Protein AF-A0A944V9N3-F1 (afdb_monomer_lite)

Radius of gyration: 13.25 Å; chains: 1; bounding box: 29×28×30 Å

Foldseek 3Di:
DVLCVVVVQDKDKDACDPVPVVPQVVVVHRIDIDDDDDPPDDPVVVVSVVVSVCVVPVD

Sequence (59 aa):
VSALNQRGIRTHVRKADYFSGNILDPLEMDSCIRTSFCHYNTKAEVLTLLKALAEITQA

Secondary structure (DSSP, 8-state):
-HHHHTTT---EEEESSTTTHHHHGGGT-SEEEE----TT--HHHHHHHHHHHHHHH--

pLDDT: mean 95.48, std 5.49, range [57.44, 98.31]

Structure (mmCIF, N/CA/C/O backbone):
data_AF-A0A944V9N3-F1
#
_entry.id   AF-A0A944V9N3-F1
#
loop_
_atom_site.group_PDB
_atom_site.id
_atom_site.type_symbol
_atom_site.label_atom_id
_atom_site.label_alt_id
_atom_site.label_comp_id
_atom_site.label_asym_id
_atom_site.label_entity_id
_atom_site.label_seq_id
_atom_site.pdbx_PDB_ins_code
_atom_site.Cartn_x
_atom_site.Cartn_y
_atom_site.Cartn_z
_atom_site.occupancy
_atom_site.B_iso_or_equiv
_atom_site.auth_seq_id
_atom_site.auth_comp_id
_atom_site.auth_asym_id
_atom_site.auth_atom_id
_atom_site.pdbx_PDB_model_num
ATOM 1 N N . VAL A 1 1 ? -6.845 -4.138 -7.767 1.00 85.94 1 VAL A N 1
ATOM 2 C CA . VAL A 1 1 ? -7.071 -2.954 -6.889 1.00 85.94 1 VAL A CA 1
ATOM 3 C C . VAL A 1 1 ? -8.535 -2.582 -6.676 1.00 85.94 1 VAL A C 1
ATOM 5 O O . VAL A 1 1 ? -8.834 -1.974 -5.657 1.00 85.94 1 VAL A O 1
ATOM 8 N N . SER A 1 2 ? -9.460 -2.937 -7.577 1.00 90.88 2 SER A N 1
ATOM 9 C CA . SER A 1 2 ? -10.885 -2.563 -7.488 1.00 90.88 2 SER A CA 1
ATOM 10 C C . SER A 1 2 ? -11.545 -2.907 -6.144 1.00 90.88 2 SER A C 1
ATOM 12 O O . SER A 1 2 ? -12.200 -2.047 -5.565 1.00 90.88 2 SER A O 1
ATOM 14 N N . ALA A 1 3 ? -11.311 -4.109 -5.610 1.00 93.31 3 ALA A N 1
ATOM 15 C CA . ALA A 1 3 ? -11.906 -4.566 -4.349 1.00 93.31 3 ALA A CA 1
ATOM 16 C C . ALA A 1 3 ? -11.495 -3.735 -3.113 1.00 93.31 3 ALA A C 1
ATOM 18 O O . ALA A 1 3 ? -12.293 -3.572 -2.189 1.00 93.31 3 ALA A O 1
ATOM 19 N N . LEU A 1 4 ? -10.271 -3.192 -3.099 1.00 94.50 4 LEU A N 1
ATOM 20 C CA . LEU A 1 4 ? -9.791 -2.292 -2.041 1.00 94.50 4 LEU A CA 1
ATOM 21 C C . LEU A 1 4 ? -10.341 -0.874 -2.239 1.00 94.50 4 LEU A C 1
ATOM 23 O O . LEU A 1 4 ? -10.820 -0.263 -1.287 1.00 94.50 4 LEU A O 1
ATOM 27 N N . ASN A 1 5 ? -10.371 -0.387 -3.484 1.00 93.81 5 ASN A N 1
ATOM 28 C CA . ASN A 1 5 ? -10.923 0.931 -3.805 1.00 93.81 5 ASN A CA 1
ATOM 29 C C . ASN A 1 5 ? -12.414 1.045 -3.439 1.00 93.81 5 ASN A C 1
ATOM 31 O O . ASN A 1 5 ? -12.828 2.074 -2.914 1.00 93.81 5 ASN A O 1
ATOM 35 N N . GLN A 1 6 ? -13.209 -0.007 -3.663 1.00 94.69 6 GLN A N 1
ATOM 36 C CA . GLN A 1 6 ? -14.626 -0.055 -3.263 1.00 94.69 6 GLN A CA 1
ATOM 37 C C . GLN A 1 6 ? -14.822 0.059 -1.744 1.00 94.69 6 GLN A C 1
ATOM 39 O O . GLN A 1 6 ? -15.841 0.569 -1.293 1.00 94.69 6 GLN A O 1
ATOM 44 N N . ARG A 1 7 ? -13.828 -0.366 -0.956 1.00 93.81 7 ARG A N 1
ATOM 45 C CA . ARG A 1 7 ? -13.794 -0.234 0.509 1.00 93.81 7 ARG A CA 1
ATOM 46 C C . ARG A 1 7 ? -13.185 1.098 0.975 1.00 93.81 7 ARG A C 1
ATOM 48 O O . ARG A 1 7 ? -12.888 1.258 2.153 1.00 93.81 7 ARG A O 1
ATOM 55 N N . GLY A 1 8 ? -12.948 2.041 0.060 1.00 95.25 8 GLY A N 1
ATOM 56 C CA . GLY A 1 8 ? -12.332 3.337 0.356 1.00 95.25 8 GLY A CA 1
ATOM 57 C C . GLY A 1 8 ? -10.817 3.288 0.588 1.00 95.25 8 GLY A C 1
ATOM 58 O O . GLY A 1 8 ? -10.221 4.303 0.941 1.00 95.25 8 GLY A O 1
ATOM 59 N N . ILE A 1 9 ? -10.167 2.142 0.365 1.00 96.19 9 ILE A N 1
ATOM 60 C CA . ILE A 1 9 ? -8.729 1.962 0.583 1.00 96.19 9 ILE A CA 1
ATOM 61 C C . ILE A 1 9 ? -7.987 2.255 -0.721 1.00 96.19 9 ILE A C 1
ATOM 63 O O . ILE A 1 9 ? -8.031 1.473 -1.673 1.00 96.19 9 ILE A O 1
ATOM 67 N N . ARG A 1 10 ? -7.264 3.378 -0.758 1.00 96.50 10 ARG A N 1
ATOM 68 C CA . ARG A 1 10 ? -6.454 3.762 -1.921 1.00 96.50 10 ARG A CA 1
ATOM 69 C C . ARG A 1 10 ? -5.146 2.975 -1.967 1.00 96.50 10 ARG A C 1
ATOM 71 O O . ARG A 1 10 ? -4.372 2.974 -1.016 1.00 96.50 10 ARG A O 1
ATOM 78 N N . THR A 1 11 ? -4.884 2.349 -3.110 1.00 96.25 11 THR A N 1
ATOM 79 C CA . THR A 1 11 ? -3.659 1.580 -3.385 1.00 96.25 11 THR A CA 1
ATOM 80 C C . THR A 1 11 ? -3.151 1.854 -4.796 1.00 96.25 11 THR A C 1
ATOM 82 O O . THR A 1 11 ? -3.882 2.379 -5.636 1.00 96.25 11 THR A O 1
ATOM 85 N N . HIS A 1 12 ? -1.885 1.529 -5.060 1.00 96.00 12 HIS A N 1
ATOM 86 C CA . HIS A 1 12 ? -1.267 1.671 -6.378 1.00 96.00 12 HIS A CA 1
ATOM 87 C C . HIS A 1 12 ? -0.828 0.299 -6.892 1.00 96.00 12 HIS A C 1
ATOM 89 O O . HIS A 1 12 ? -0.238 -0.477 -6.145 1.00 96.00 12 HIS A O 1
ATOM 95 N N . VAL A 1 13 ? -1.063 0.015 -8.173 1.00 96.25 13 VAL A N 1
ATOM 96 C CA . VAL A 1 13 ? -0.413 -1.120 -8.846 1.00 96.25 13 VAL A CA 1
ATOM 97 C C . VAL A 1 13 ? 0.987 -0.696 -9.270 1.00 96.25 13 VAL A C 1
ATOM 99 O O . VAL A 1 13 ? 1.164 0.389 -9.825 1.00 96.25 13 VAL A O 1
ATOM 102 N N . ARG A 1 14 ? 1.972 -1.555 -9.025 1.00 96.8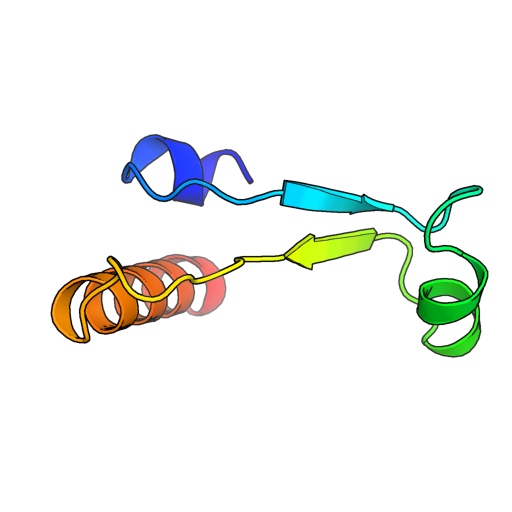1 14 ARG A N 1
ATOM 103 C CA . ARG A 1 14 ? 3.296 -1.501 -9.647 1.00 96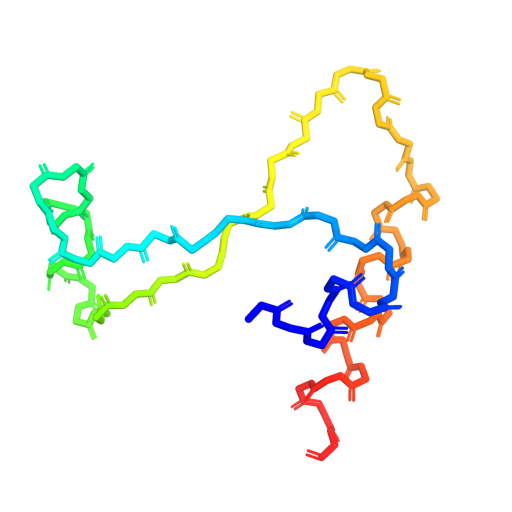.81 14 ARG A CA 1
ATOM 104 C C . ARG A 1 14 ? 3.398 -2.666 -10.611 1.00 96.81 14 ARG A C 1
ATOM 106 O O . ARG A 1 14 ? 3.053 -3.777 -10.231 1.00 96.81 14 ARG A O 1
ATOM 113 N N . LYS A 1 15 ? 3.797 -2.402 -11.847 1.00 97.25 15 LYS A N 1
ATOM 114 C CA . LYS A 1 15 ? 4.008 -3.429 -12.868 1.00 97.25 15 LYS A CA 1
ATOM 115 C C . LYS A 1 15 ? 5.502 -3.613 -13.071 1.00 97.25 15 LYS A C 1
ATOM 117 O O . LYS A 1 15 ? 6.256 -2.682 -12.798 1.00 97.25 15 LYS A O 1
ATOM 122 N N . ALA A 1 16 ? 5.910 -4.778 -13.550 1.00 97.31 16 ALA A N 1
ATOM 123 C CA . ALA A 1 16 ? 7.254 -5.021 -14.050 1.00 97.31 16 ALA A CA 1
ATOM 124 C C . ALA A 1 16 ? 7.488 -4.217 -15.347 1.00 97.31 16 ALA A C 1
ATOM 126 O O . ALA A 1 16 ? 7.475 -4.732 -16.458 1.00 97.31 16 ALA A O 1
ATOM 127 N N . ASP A 1 17 ? 7.575 -2.897 -15.203 1.00 96.44 17 ASP A N 1
ATOM 128 C CA . ASP A 1 17 ? 7.765 -1.927 -16.276 1.00 96.44 17 ASP A CA 1
ATOM 129 C C . ASP A 1 17 ? 9.051 -1.122 -16.050 1.00 96.44 17 ASP A C 1
ATOM 131 O O . ASP A 1 17 ? 9.828 -1.399 -15.137 1.00 96.44 17 ASP A O 1
ATOM 135 N N . TYR A 1 18 ? 9.280 -0.087 -16.857 1.00 97.19 18 TYR A N 1
ATOM 136 C CA . TYR A 1 18 ? 10.469 0.763 -16.749 1.00 97.19 18 TYR A CA 1
ATOM 137 C C . TYR A 1 18 ? 10.739 1.300 -15.326 1.00 97.19 18 TYR A C 1
ATOM 139 O O . TYR A 1 18 ? 11.890 1.535 -14.967 1.00 97.19 18 TYR A O 1
ATOM 147 N N . PHE A 1 19 ? 9.705 1.484 -14.498 1.00 95.75 19 PHE A N 1
ATOM 148 C CA . PHE A 1 19 ? 9.842 2.050 -13.156 1.00 95.75 19 PHE A CA 1
ATOM 149 C C . PHE A 1 19 ? 10.043 1.010 -12.054 1.00 95.75 19 PHE A C 1
ATOM 151 O O . PHE A 1 19 ? 10.360 1.389 -10.924 1.00 95.75 19 PHE A O 1
ATOM 158 N N . SER A 1 20 ? 9.749 -0.268 -12.295 1.00 97.12 20 SER A N 1
ATOM 159 C CA . SER A 1 20 ? 9.762 -1.288 -11.232 1.00 97.12 20 SER A CA 1
ATOM 160 C C . SER A 1 20 ? 10.211 -2.685 -11.676 1.00 97.12 20 SER A C 1
ATOM 162 O O . SER A 1 20 ? 10.331 -3.559 -10.822 1.00 97.12 20 SER A O 1
ATOM 164 N N . GLY A 1 21 ? 10.512 -2.904 -12.958 1.00 97.44 21 GLY A N 1
ATOM 165 C CA . GLY A 1 21 ? 10.996 -4.182 -13.498 1.00 97.44 21 GLY A CA 1
ATOM 166 C C . GLY A 1 21 ? 12.303 -4.634 -12.854 1.00 97.44 21 GLY A C 1
ATOM 167 O O . GLY A 1 21 ? 12.414 -5.766 -12.407 1.00 97.44 21 GLY A O 1
ATOM 168 N N . ASN A 1 22 ? 13.232 -3.709 -12.598 1.00 97.88 22 ASN A N 1
ATOM 169 C CA . ASN A 1 22 ? 14.481 -4.016 -11.889 1.00 97.88 22 ASN A CA 1
ATOM 170 C C . ASN A 1 22 ? 14.296 -4.593 -10.468 1.00 97.88 22 ASN A C 1
ATOM 172 O O . ASN A 1 22 ? 15.245 -5.148 -9.920 1.00 97.88 22 ASN A O 1
ATOM 176 N N . ILE A 1 23 ? 13.114 -4.439 -9.861 1.00 97.44 23 ILE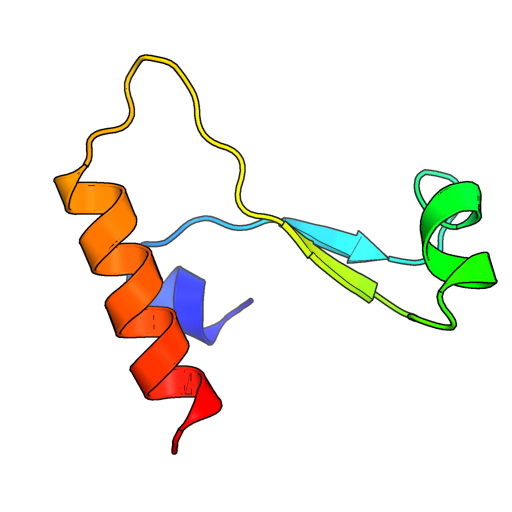 A N 1
ATOM 177 C CA . ILE A 1 23 ? 12.758 -5.036 -8.568 1.00 97.44 23 ILE A CA 1
ATOM 178 C C . ILE A 1 23 ? 11.857 -6.260 -8.747 1.00 97.44 23 ILE A C 1
ATOM 180 O O . ILE A 1 23 ? 12.001 -7.228 -8.010 1.00 97.44 23 ILE A O 1
ATOM 184 N N . LEU A 1 24 ? 10.909 -6.206 -9.683 1.00 98.06 24 LEU A N 1
ATOM 185 C CA . LEU A 1 24 ? 9.866 -7.218 -9.833 1.00 98.06 24 LEU A CA 1
ATOM 186 C C . LEU A 1 24 ? 10.279 -8.402 -10.722 1.00 98.06 24 LEU A C 1
ATOM 188 O O . LEU A 1 24 ? 9.889 -9.527 -10.415 1.00 98.06 24 LEU A O 1
ATOM 192 N N . ASP A 1 25 ? 11.115 -8.185 -11.742 1.00 98.06 25 ASP A N 1
ATOM 193 C CA . ASP A 1 25 ? 11.606 -9.251 -12.629 1.00 98.06 25 ASP A CA 1
ATOM 194 C C . ASP A 1 25 ? 12.434 -10.300 -11.863 1.00 98.06 25 ASP A C 1
ATOM 196 O O . ASP A 1 25 ? 12.156 -11.489 -12.018 1.00 98.06 25 ASP A O 1
ATOM 200 N N . PRO A 1 26 ? 13.383 -9.930 -10.967 1.00 98.19 26 PRO A N 1
ATOM 201 C CA . PRO A 1 26 ? 14.126 -10.916 -10.173 1.00 98.19 26 PRO A CA 1
ATOM 202 C C . PRO A 1 26 ? 13.267 -11.684 -9.158 1.00 98.19 26 PRO A C 1
ATOM 204 O O . PRO A 1 26 ? 13.725 -12.682 -8.610 1.00 98.19 26 PRO A O 1
ATOM 207 N N . LEU A 1 27 ? 12.058 -11.194 -8.864 1.00 97.88 27 LEU A N 1
ATOM 208 C CA . LEU A 1 27 ? 11.089 -11.841 -7.977 1.00 97.88 27 LEU A CA 1
ATOM 209 C C . LEU A 1 27 ? 10.064 -12.684 -8.746 1.00 97.88 27 LEU A C 1
ATOM 211 O O . LEU A 1 27 ? 9.179 -13.255 -8.114 1.00 97.88 27 LEU A O 1
ATOM 215 N N . GLU A 1 28 ? 10.156 -12.734 -10.080 1.00 97.81 28 GLU A N 1
ATOM 216 C CA . GLU A 1 28 ? 9.199 -13.416 -10.959 1.00 97.81 28 GLU A CA 1
ATOM 217 C C . GLU A 1 28 ? 7.752 -12.913 -10.765 1.00 97.81 28 GLU A C 1
ATOM 219 O O . GLU A 1 28 ? 6.786 -13.674 -10.806 1.00 97.81 28 GLU A O 1
ATOM 224 N N . MET A 1 29 ? 7.586 -11.606 -10.528 1.00 97.94 29 MET A N 1
ATOM 225 C CA . MET A 1 29 ? 6.280 -10.980 -10.308 1.00 97.94 29 MET A CA 1
ATOM 226 C C . MET A 1 29 ? 5.934 -9.993 -11.426 1.00 97.94 29 MET A C 1
ATOM 228 O O . MET A 1 29 ? 6.518 -8.921 -11.507 1.00 97.94 29 MET A O 1
ATOM 232 N N . ASP A 1 30 ? 4.883 -10.252 -12.207 1.00 97.44 30 ASP A N 1
ATOM 233 C CA . ASP A 1 30 ? 4.433 -9.303 -13.247 1.00 97.44 30 ASP A CA 1
ATOM 234 C C . ASP A 1 30 ? 3.943 -7.964 -12.668 1.00 97.44 30 ASP A C 1
ATOM 236 O O . ASP A 1 30 ? 3.987 -6.905 -13.307 1.00 97.44 30 ASP A O 1
ATOM 240 N N . SER A 1 31 ? 3.398 -8.000 -11.450 1.00 97.12 31 SER A N 1
ATOM 241 C CA . SER A 1 31 ? 2.923 -6.813 -10.748 1.00 97.12 31 SER A CA 1
ATOM 242 C C . SER A 1 31 ? 2.757 -7.052 -9.251 1.00 97.12 31 SER A C 1
ATOM 244 O O . SER A 1 31 ? 2.656 -8.184 -8.782 1.00 97.12 31 SER A O 1
ATOM 246 N N . CYS A 1 32 ? 2.662 -5.965 -8.489 1.00 96.31 32 CYS A N 1
ATOM 247 C CA . CYS A 1 32 ? 2.270 -5.997 -7.089 1.00 96.31 32 CYS A CA 1
ATOM 248 C C . CYS A 1 32 ? 1.336 -4.832 -6.737 1.00 96.31 32 CYS A C 1
ATOM 250 O O . CYS A 1 32 ? 1.282 -3.798 -7.412 1.00 96.31 32 CYS A O 1
ATOM 252 N N . ILE A 1 33 ? 0.580 -5.000 -5.653 1.00 95.50 33 ILE A N 1
ATOM 253 C CA . ILE A 1 33 ? -0.200 -3.920 -5.049 1.00 95.50 33 ILE A CA 1
ATOM 254 C C . ILE A 1 33 ? 0.653 -3.287 -3.956 1.00 95.50 33 ILE A C 1
ATOM 256 O O . ILE A 1 33 ? 1.165 -3.975 -3.077 1.00 95.50 33 ILE A O 1
ATOM 260 N N . ARG A 1 34 ? 0.770 -1.960 -3.986 1.00 96.44 34 ARG A N 1
ATOM 261 C CA . ARG A 1 34 ? 1.482 -1.180 -2.980 1.00 96.44 34 ARG A CA 1
ATOM 262 C C . ARG A 1 34 ? 0.526 -0.246 -2.252 1.00 96.44 34 ARG A C 1
ATOM 264 O O . ARG A 1 34 ? -0.110 0.611 -2.873 1.00 96.44 34 ARG A O 1
ATOM 271 N N . THR A 1 35 ? 0.512 -0.355 -0.931 1.00 96.31 35 THR A N 1
ATOM 272 C CA . THR A 1 35 ? -0.072 0.649 -0.037 1.00 96.31 35 THR A CA 1
ATOM 273 C C . THR A 1 35 ? 1.063 1.469 0.561 1.00 96.31 35 THR A C 1
ATOM 275 O O . THR A 1 35 ? 2.036 0.911 1.063 1.00 96.31 35 THR A O 1
ATOM 278 N N . SER A 1 36 ? 0.981 2.793 0.463 1.00 95.69 36 SER A N 1
ATOM 279 C CA . SER A 1 36 ? 1.980 3.707 1.021 1.00 95.69 36 SER A CA 1
ATOM 280 C C . SER A 1 36 ? 1.343 4.496 2.157 1.00 95.69 36 SER A C 1
ATOM 282 O O . SER A 1 36 ? 0.237 5.002 1.996 1.00 95.69 36 SER A O 1
ATOM 284 N N . PHE A 1 37 ? 2.045 4.590 3.283 1.00 96.06 37 PHE A N 1
ATOM 285 C CA . PHE A 1 37 ? 1.603 5.321 4.467 1.00 96.06 37 PHE A CA 1
ATOM 286 C C . PHE A 1 37 ? 2.450 6.578 4.673 1.00 96.06 37 PHE A C 1
ATOM 288 O O . PHE A 1 37 ? 3.583 6.665 4.196 1.00 96.06 37 PHE A O 1
ATOM 295 N N . CYS A 1 38 ? 1.905 7.535 5.412 1.00 97.44 38 CYS A N 1
ATOM 296 C CA . CYS A 1 38 ? 2.566 8.757 5.844 1.00 97.44 38 CYS A CA 1
ATOM 297 C C . CYS A 1 38 ? 2.241 9.047 7.321 1.00 97.44 38 CYS A C 1
ATOM 299 O O . CYS A 1 38 ? 1.487 8.317 7.962 1.00 97.44 38 CYS A O 1
ATOM 301 N N . HIS A 1 39 ? 2.791 10.133 7.867 1.00 97.62 39 HIS A N 1
ATOM 302 C CA . HIS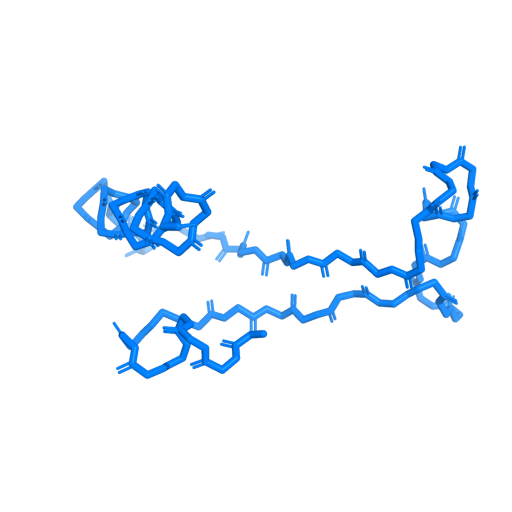 A 1 39 ? 2.651 10.508 9.279 1.00 97.62 39 HIS A CA 1
ATOM 303 C C . HIS A 1 39 ? 1.212 10.853 9.702 1.00 97.62 39 HIS A C 1
ATOM 305 O O . HIS A 1 39 ? 0.928 10.931 10.893 1.00 97.62 39 HIS A O 1
ATOM 311 N N . TYR A 1 40 ? 0.317 11.098 8.744 1.00 97.25 40 TYR A N 1
ATOM 312 C CA . TYR A 1 40 ? -1.099 11.371 8.991 1.00 97.25 40 TYR A CA 1
ATOM 313 C C . TYR A 1 40 ? -1.965 10.108 9.019 1.00 97.25 40 TYR A C 1
ATOM 315 O O . TYR A 1 40 ? -3.153 10.201 9.318 1.00 97.25 40 TYR A O 1
ATOM 323 N N . ASN A 1 41 ? -1.403 8.936 8.712 1.00 98.06 41 ASN A N 1
ATOM 324 C CA . ASN A 1 41 ? -2.152 7.693 8.805 1.00 98.06 41 ASN A CA 1
ATOM 325 C C . ASN A 1 41 ? -2.243 7.183 10.242 1.00 98.06 41 ASN A C 1
ATOM 327 O O . ASN A 1 41 ? -1.359 7.413 11.069 1.00 98.06 41 ASN A O 1
ATOM 331 N N . THR A 1 42 ? -3.303 6.434 10.532 1.00 98.31 42 THR A N 1
ATOM 332 C CA . THR A 1 42 ? -3.568 5.910 11.877 1.00 98.31 42 THR A CA 1
ATOM 333 C C . THR A 1 42 ? -3.485 4.387 11.939 1.00 98.31 42 THR A C 1
ATOM 335 O O . THR A 1 42 ? -3.684 3.677 10.953 1.00 98.31 42 THR A O 1
ATOM 338 N N . LYS A 1 43 ? -3.268 3.849 13.145 1.00 98.19 43 LYS A N 1
ATOM 339 C CA . LYS A 1 43 ? -3.341 2.397 13.390 1.00 98.19 43 LYS A CA 1
ATOM 340 C C . LYS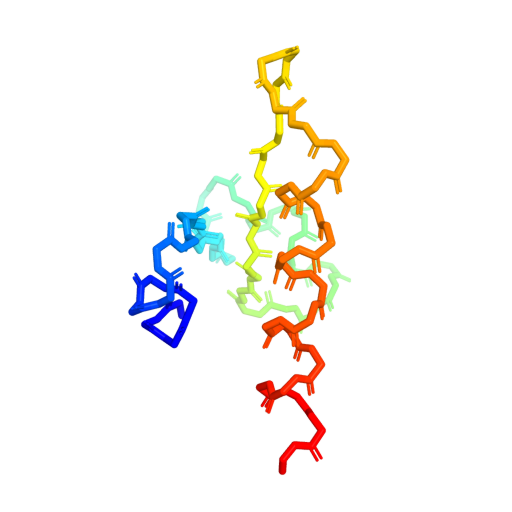 A 1 43 ? -4.717 1.815 13.040 1.00 98.19 43 LYS A C 1
ATOM 342 O O . LYS A 1 43 ? -4.797 0.670 12.607 1.00 98.19 43 LYS A O 1
ATOM 347 N N . ALA A 1 44 ? -5.786 2.597 13.209 1.00 98.19 44 ALA A N 1
ATOM 348 C CA . ALA A 1 44 ? -7.138 2.180 12.851 1.00 98.19 44 ALA A CA 1
ATOM 349 C C . ALA A 1 44 ? -7.282 1.973 11.334 1.00 98.19 44 ALA A C 1
ATOM 351 O O . ALA A 1 44 ? -7.846 0.969 10.910 1.00 98.19 44 ALA A O 1
ATOM 352 N N . GLU A 1 45 ? -6.706 2.857 10.514 1.00 97.75 45 GLU A N 1
ATOM 353 C CA . GLU A 1 45 ? -6.678 2.690 9.053 1.00 97.75 45 GLU A CA 1
ATOM 354 C C . GLU A 1 45 ? -5.882 1.448 8.631 1.00 97.75 45 GLU A C 1
ATOM 356 O O . GLU A 1 45 ? -6.319 0.707 7.750 1.00 97.75 45 GLU A O 1
ATOM 361 N N . VAL A 1 46 ? -4.749 1.176 9.291 1.00 97.31 46 VAL A N 1
ATOM 362 C CA . VAL A 1 46 ? -3.968 -0.051 9.055 1.00 97.31 46 VAL A CA 1
ATOM 363 C C . VAL A 1 46 ? -4.799 -1.293 9.385 1.00 97.31 46 VAL A C 1
ATOM 365 O O . VAL A 1 46 ? -4.814 -2.243 8.607 1.00 97.31 46 VAL A O 1
ATOM 368 N N . LEU A 1 47 ? -5.540 -1.286 10.497 1.00 97.81 47 LEU A N 1
ATOM 369 C CA . LEU A 1 47 ? -6.419 -2.398 10.857 1.00 97.81 47 LEU A CA 1
ATOM 370 C C . LEU A 1 47 ? -7.533 -2.607 9.819 1.00 97.81 47 LEU A C 1
ATOM 372 O O . LEU A 1 47 ? -7.812 -3.747 9.452 1.00 97.81 47 LEU A O 1
ATOM 376 N N . THR A 1 48 ? -8.142 -1.529 9.318 1.00 96.88 48 THR A N 1
ATOM 377 C CA . THR A 1 48 ? -9.141 -1.593 8.239 1.00 96.88 48 THR A CA 1
ATOM 378 C C . THR A 1 48 ? -8.555 -2.194 6.962 1.00 96.88 48 THR A C 1
ATOM 380 O O . THR A 1 48 ? -9.184 -3.064 6.359 1.00 96.88 48 THR A O 1
ATOM 383 N N . LEU A 1 49 ? -7.332 -1.802 6.578 1.00 97.00 49 LEU A N 1
ATOM 384 C CA . LEU A 1 49 ? -6.621 -2.412 5.451 1.00 97.00 49 LEU A CA 1
ATOM 385 C C . LEU A 1 49 ? -6.425 -3.918 5.655 1.00 97.00 49 LEU A C 1
ATOM 387 O O . LEU A 1 49 ? -6.737 -4.694 4.757 1.00 97.00 49 LEU A O 1
ATOM 391 N N . LEU A 1 50 ? -5.911 -4.336 6.814 1.00 96.75 50 LEU A N 1
ATOM 392 C CA . LEU A 1 50 ? -5.614 -5.745 7.086 1.00 96.75 50 LEU A CA 1
ATOM 393 C C . LEU A 1 50 ? -6.877 -6.615 7.084 1.00 96.75 50 LEU A C 1
ATOM 395 O O . LEU A 1 50 ? -6.853 -7.709 6.526 1.00 96.75 50 LEU A O 1
ATOM 399 N N . LYS A 1 51 ? -7.987 -6.116 7.644 1.00 97.12 51 LYS A N 1
ATOM 400 C CA . LYS A 1 51 ? -9.291 -6.794 7.580 1.00 97.12 51 LYS A CA 1
ATOM 401 C C . LYS A 1 51 ? -9.760 -6.969 6.139 1.00 97.12 51 LYS A C 1
ATOM 403 O O . LYS A 1 51 ? -10.095 -8.079 5.743 1.00 97.12 51 LYS A O 1
ATOM 408 N N . ALA A 1 52 ? -9.705 -5.902 5.342 1.00 96.25 52 ALA A N 1
ATOM 409 C CA . ALA A 1 52 ? -10.081 -5.963 3.935 1.00 96.25 52 ALA A CA 1
ATOM 410 C C . ALA A 1 52 ? -9.211 -6.952 3.144 1.00 96.25 52 ALA A C 1
ATOM 412 O O . ALA A 1 52 ? -9.732 -7.683 2.310 1.00 96.25 52 ALA A O 1
ATOM 413 N N . LEU A 1 53 ? -7.898 -6.997 3.401 1.00 95.31 53 LEU A N 1
ATOM 414 C CA . LEU A 1 53 ? -7.006 -7.968 2.764 1.00 95.31 53 LEU A CA 1
ATOM 415 C C . LEU A 1 53 ? -7.372 -9.403 3.150 1.00 95.31 53 LEU A C 1
ATOM 417 O O . LEU A 1 53 ? -7.506 -10.231 2.257 1.00 95.31 53 LEU A O 1
ATOM 421 N N . ALA A 1 54 ? -7.593 -9.678 4.439 1.00 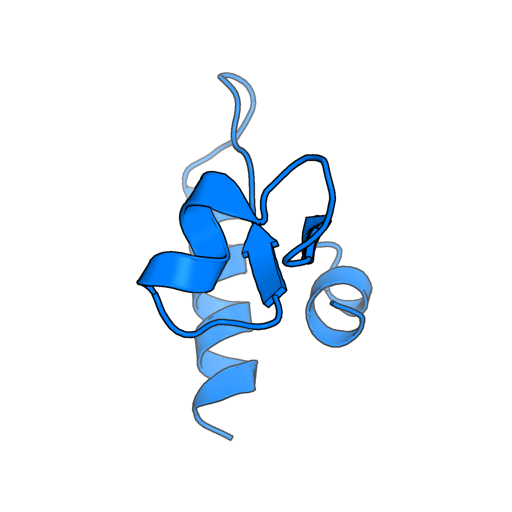96.06 54 ALA A N 1
ATOM 422 C CA . ALA A 1 54 ? -8.005 -11.000 4.905 1.00 96.06 54 ALA A CA 1
ATOM 423 C C . ALA A 1 54 ? -9.317 -11.457 4.247 1.00 96.06 54 ALA A C 1
ATOM 425 O O . ALA A 1 54 ? -9.375 -12.563 3.722 1.00 96.06 54 ALA A O 1
ATOM 426 N N . GLU A 1 55 ? -10.332 -10.590 4.191 1.00 95.62 55 GLU A N 1
ATOM 427 C CA . GLU A 1 55 ? -11.605 -10.876 3.512 1.00 95.62 55 GLU A CA 1
ATOM 428 C C . GLU A 1 55 ? -11.442 -11.154 2.011 1.00 95.62 55 GLU A C 1
ATOM 430 O O . GLU A 1 55 ? -12.197 -11.937 1.449 1.00 95.62 55 GLU A O 1
ATOM 435 N N . ILE A 1 56 ? -10.498 -10.486 1.341 1.00 93.69 56 ILE A N 1
ATOM 436 C CA . ILE A 1 56 ? -10.274 -10.643 -0.103 1.00 93.69 56 ILE A CA 1
ATOM 437 C C . ILE A 1 56 ? -9.485 -11.920 -0.410 1.00 93.69 56 ILE A C 1
ATOM 439 O O . ILE A 1 56 ? -9.733 -12.537 -1.440 1.00 93.69 56 ILE A O 1
ATOM 443 N N . THR A 1 57 ? -8.512 -12.290 0.427 1.00 92.25 57 THR A N 1
ATOM 444 C CA . THR A 1 57 ? -7.582 -13.393 0.126 1.00 92.25 57 THR A CA 1
ATOM 445 C C . THR A 1 57 ? -7.945 -14.720 0.781 1.00 92.25 57 THR A C 1
ATOM 447 O O . THR A 1 57 ? -7.353 -15.730 0.420 1.00 92.25 57 THR A O 1
ATOM 450 N N . GLN A 1 58 ? -8.831 -14.728 1.779 1.00 88.31 58 GLN A N 1
ATOM 451 C CA . GLN A 1 58 ? -9.284 -15.949 2.466 1.00 88.31 58 GLN A CA 1
ATOM 452 C C . GLN A 1 58 ? -10.685 -16.400 2.021 1.00 88.31 58 GLN A C 1
ATOM 454 O O . GLN A 1 58 ? -11.223 -17.342 2.600 1.00 88.31 58 GLN A O 1
ATOM 459 N N . ALA A 1 59 ? -11.275 -15.710 1.042 1.00 57.44 59 ALA A N 1
ATOM 460 C CA . ALA A 1 59 ? -12.526 -16.103 0.398 1.00 57.44 59 ALA A CA 1
ATOM 461 C C . ALA A 1 59 ? -12.310 -17.201 -0.651 1.00 57.44 59 ALA A C 1
ATOM 463 O O . ALA A 1 59 ? -11.234 -17.202 -1.293 1.00 57.44 59 ALA A O 1
#